Protein 2FZT (pdb70)

Nearest PDB structures (foldseek):
  6zw5-assembly1_A  TM=3.800E-01  e=9.402E+00  Nostoc punctiforme

Foldseek 3Di:
DLVVLVVVLVVCLVVVPVVVNVVSVVVCVVVVVDDPVVVVVVVVVVVVSVVSVVVVVVVVVVVVVVVVVVVVVVVD/DDPVVLVVVLVVCLVVVPVVVNVVSVVVCVPVVVDDPVVVVVVVVVVVVSVVSVVVVVVVVVVVVVVVVVVCVVVDD

Sequence (153 aa):
NIDEIERKIDEAIEKEDYETLLSLLNKRKELEGLPKDKLSSEILEKDRKRLEIIEKRK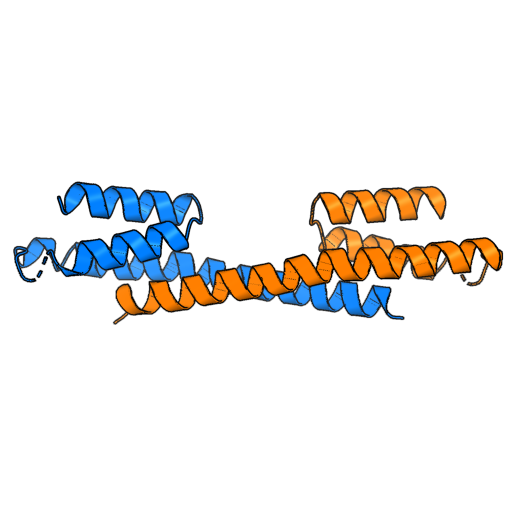TALFQEINVIREARSSLQKGNIDEIERKIDEAIEKEDYETLLSLLNKRKELEGLPKDKLSEILEKDRKRLEIIEKRKTALFQEINVIREARSSLQK

Secondary structure (DSSP, 8-state):
-HHHHHHHHHHHHHHT-HHHHHHHHHHHHT---S-HHHHHHHHHHHHHHHHHHHHHHHHHHHHHHHHHHHHHHHH-/--HHHHHHHHHHHHHHT-HHHHHHHHHHHHT---S-HHHHHHHHHHHHHHHHHHHHHHHHHHHHHHHHHHHHHHH--

InterPro domains:
  IPR037285 TM0693-like superfamily [SSF140560] (1-77)

B-factor: mean 28.28, std 7.52, range [12.28, 59.72]

Organism: Thermotoga maritima (strain ATCC 43589 / DSM 3109 / JCM 10099 / NBRC 100826 / MSB8) (NCBI:txid243274)

Radius of gyration: 22.12 Å; Cα contacts (8 Å, |Δi|>4): 87; chains: 2; bounding box: 46×37×62 Å

Solvent-accessible surface area: 9650 Å² total

Structure (mmCIF, N/CA/C/O backbone):
data_2FZT
#
_entry.id   2FZT
#
_cell.length_a   49.630
_cell.length_b   27.430
_cell.length_c   65.380
_cell.angle_alpha   90.000
_cell.angle_beta   102.600
_cell.angle_gamma   90.000
#
_symmetry.space_group_name_H-M   'P 1 21 1'
#
loop_
_entity.id
_entity.type
_entity.pdbx_description
1 polymer 'hypothetical protein TM0693'
2 non-polymer 'ISOPROPYL ALCOHOL'
3 water water
#
loop_
_atom_site.group_PDB
_atom_site.id
_atom_site.type_symbol
_atom_site.label_atom_id
_atom_site.label_alt_id
_atom_site.label_comp_id
_atom_site.label_asym_id
_atom_site.label_entity_id
_atom_site.label_seq_id
_atom_site.pdbx_PDB_ins_code
_atom_site.Cartn_x
_atom_site.Cartn_y
_atom_site.Cartn_z
_atom_site.occupancy
_atom_site.B_iso_or_equiv
_atom_site.auth_seq_id
_atom_site.auth_comp_id
_atom_site.auth_asym_id
_atom_site.auth_atom_id
_atom_site.pdbx_PDB_model_num
ATOM 9 N N . ASN A 1 3 ? 13.014 6.911 -10.815 1.00 29.32 2 ASN A N 1
ATOM 10 C CA . ASN A 1 3 ? 12.501 5.574 -11.065 1.00 27.21 2 ASN A CA 1
ATOM 11 C C . ASN A 1 3 ? 12.782 4.642 -9.865 1.00 25.54 2 ASN A C 1
ATOM 12 O O . ASN A 1 3 ? 13.486 5.014 -8.928 1.00 23.92 2 ASN A O 1
ATOM 17 N N . ILE A 1 4 ? 12.206 3.448 -9.899 1.00 23.91 3 ILE A N 1
ATOM 18 C CA . ILE A 1 4 ? 12.267 2.511 -8.771 1.00 25.33 3 ILE A CA 1
ATOM 19 C C . ILE A 1 4 ? 13.691 2.091 -8.441 1.00 24.28 3 ILE A C 1
ATOM 20 O O . ILE A 1 4 ? 14.058 1.980 -7.267 1.00 23.21 3 ILE A O 1
ATOM 25 N N . ASP A 1 5 ? 14.492 1.850 -9.473 1.00 23.52 4 ASP A N 1
ATOM 26 C CA . ASP A 1 5 ? 15.861 1.390 -9.267 1.00 25.59 4 ASP A CA 1
ATOM 27 C C . ASP A 1 5 ? 16.725 2.487 -8.600 1.00 26.10 4 ASP A C 1
ATOM 28 O O . ASP A 1 5 ? 17.585 2.183 -7.775 1.00 23.78 4 ASP A O 1
ATOM 33 N N . GLU A 1 6 ? 16.483 3.754 -8.947 1.00 25.33 5 GLU A N 1
ATOM 34 C CA . GLU A 1 6 ? 17.174 4.872 -8.286 1.00 24.74 5 GLU A CA 1
ATOM 35 C C . GLU A 1 6 ? 16.720 5.050 -6.839 1.00 23.54 5 GLU A C 1
ATOM 36 O O . GLU A 1 6 ? 17.532 5.310 -5.944 1.00 23.01 5 GLU A O 1
ATOM 39 N N . ILE A 1 7 ? 15.418 4.930 -6.606 1.00 24.01 6 ILE A N 1
ATOM 40 C CA . ILE A 1 7 ? 14.868 5.015 -5.237 1.00 24.42 6 ILE A CA 1
ATOM 41 C C . ILE A 1 7 ? 15.450 3.925 -4.330 1.00 23.40 6 ILE A C 1
ATOM 42 O O . ILE A 1 7 ? 15.864 4.196 -3.203 1.00 23.17 6 ILE A O 1
ATOM 47 N N . GLU A 1 8 ? 15.468 2.696 -4.845 1.00 23.56 7 GLU A N 1
ATOM 48 C CA . GLU A 1 8 ? 16.037 1.547 -4.162 1.00 23.84 7 GLU A CA 1
ATOM 49 C C . GLU A 1 8 ? 17.513 1.736 -3.818 1.00 25.28 7 GLU A C 1
ATOM 50 O O . GLU A 1 8 ? 17.929 1.460 -2.682 1.00 25.89 7 GLU A O 1
ATOM 56 N N . ARG A 1 9 ? 18.304 2.182 -4.796 1.00 25.17 8 ARG A N 1
ATOM 57 C CA . ARG A 1 9 ? 19.717 2.497 -4.558 1.00 25.11 8 ARG A CA 1
ATOM 58 C C . ARG A 1 9 ? 19.871 3.510 -3.416 1.00 24.65 8 ARG A C 1
ATOM 59 O O . ARG A 1 9 ? 20.665 3.314 -2.484 1.00 22.07 8 ARG A O 1
ATOM 67 N N . LYS A 1 10 ? 19.092 4.588 -3.486 1.00 23.27 9 LYS A N 1
ATOM 68 C CA . LYS A 1 10 ? 19.189 5.680 -2.518 1.00 22.25 9 LYS A CA 1
ATOM 69 C C . LYS A 1 10 ? 18.715 5.282 -1.125 1.00 21.44 9 LYS A C 1
ATOM 70 O O . LYS A 1 10 ? 19.202 5.818 -0.122 1.00 21.53 9 LYS A O 1
ATOM 76 N N . ILE A 1 11 ? 17.760 4.358 -1.074 1.00 22.81 10 ILE A N 1
ATOM 77 C CA . ILE A 1 11 ? 17.302 3.753 0.180 1.00 24.57 10 ILE A CA 1
ATOM 78 C C . ILE A 1 11 ? 18.446 3.046 0.895 1.00 23.42 10 ILE A C 1
ATOM 79 O O . ILE A 1 11 ? 18.680 3.249 2.080 1.00 23.86 10 ILE A O 1
ATOM 84 N N . ASP A 1 12 ? 19.160 2.219 0.162 1.00 23.57 11 ASP A N 1
ATOM 85 C CA . ASP A 1 12 ? 20.295 1.535 0.709 1.00 24.62 11 ASP A CA 1
ATOM 86 C C . ASP A 1 12 ? 21.436 2.495 1.088 1.00 25.35 11 ASP A C 1
ATOM 87 O O . ASP A 1 12 ? 22.071 2.297 2.127 1.00 25.82 11 ASP A O 1
ATOM 92 N N . GLU A 1 13 ? 21.660 3.540 0.290 1.00 25.04 12 GLU A N 1
ATOM 93 C CA . GLU A 1 13 ? 22.653 4.582 0.643 1.00 24.78 12 GLU A CA 1
ATOM 94 C C . GLU A 1 13 ? 22.260 5.293 1.927 1.00 23.40 12 GLU A C 1
ATOM 95 O O . GLU A 1 13 ? 23.108 5.588 2.758 1.00 24.26 12 GLU A O 1
ATOM 101 N N . ALA A 1 14 ? 20.976 5.586 2.104 1.00 25.41 13 ALA A N 1
ATOM 102 C CA . ALA A 1 14 ? 20.540 6.282 3.321 1.00 23.88 13 ALA A CA 1
ATOM 103 C C . ALA A 1 14 ? 20.694 5.399 4.548 1.00 26.21 13 ALA A C 1
ATOM 104 O O . ALA A 1 14 ? 21.108 5.866 5.606 1.00 26.22 13 ALA A O 1
ATOM 106 N N . ILE A 1 15 ? 20.379 4.117 4.410 1.00 27.20 14 ILE A N 1
ATOM 107 C CA . ILE A 1 15 ? 20.564 3.180 5.507 1.00 26.53 14 ILE A CA 1
ATOM 108 C C . ILE A 1 15 ? 22.048 3.116 5.919 1.00 26.62 14 ILE A C 1
ATOM 109 O O . ILE A 1 15 ? 22.364 3.196 7.107 1.00 28.09 14 ILE A O 1
ATOM 114 N N . GLU A 1 16 ? 22.950 3.008 4.946 1.00 27.24 15 GLU A N 1
ATOM 115 C CA . GLU A 1 16 ? 24.390 2.935 5.218 1.00 27.07 15 GLU A CA 1
ATOM 116 C C . GLU A 1 16 ? 24.892 4.214 5.880 1.00 28.19 15 GLU A C 1
ATOM 117 O O . GLU A 1 16 ? 25.734 4.160 6.756 1.00 28.48 15 GLU A O 1
ATOM 123 N N . LYS A 1 17 ? 24.364 5.367 5.470 1.00 29.79 16 LYS A N 1
ATOM 124 C CA . LYS A 1 17 ? 24.754 6.655 6.069 1.00 30.10 16 LYS A CA 1
ATOM 125 C C . LYS A 1 17 ? 24.045 6.924 7.405 1.00 29.54 16 LYS A C 1
ATOM 126 O O . LYS A 1 17 ? 24.371 7.895 8.075 1.00 28.52 16 LYS A O 1
ATOM 132 N N . GLU A 1 18 ? 23.083 6.075 7.774 1.00 28.65 17 GLU A N 1
ATOM 133 C CA . GLU A 1 18 ? 22.263 6.261 8.963 1.00 31.88 17 GLU A CA 1
ATOM 134 C C . GLU A 1 18 ? 21.533 7.598 8.894 1.00 31.16 17 GLU A C 1
ATOM 135 O O . GLU A 1 18 ? 21.461 8.326 9.858 1.00 31.88 17 GLU A O 1
ATOM 141 N N . ASP A 1 19 ? 20.984 7.884 7.722 1.00 30.93 18 ASP A N 1
ATOM 142 C CA . ASP A 1 19 ? 20.221 9.100 7.469 1.00 30.48 18 ASP A CA 1
ATOM 143 C C . ASP A 1 19 ? 18.768 8.655 7.353 1.00 27.23 18 ASP A C 1
ATOM 144 O O . ASP A 1 19 ? 18.260 8.432 6.263 1.00 28.25 18 ASP A O 1
ATOM 149 N N . TYR A 1 20 ? 18.122 8.530 8.508 1.00 27.24 19 TYR A N 1
ATOM 150 C CA . TYR A 1 20 ? 16.775 7.981 8.602 1.00 27.85 19 TYR A CA 1
ATOM 151 C C . TYR A 1 20 ? 15.682 8.932 8.106 1.00 28.29 19 TYR A C 1
ATOM 152 O O . TYR A 1 20 ? 14.673 8.436 7.630 1.00 27.22 19 TYR A O 1
ATOM 161 N N . GLU A 1 21 ? 15.900 10.263 8.119 1.00 26.73 20 GLU A N 1
ATOM 162 C CA . GLU A 1 21 ? 14.899 11.187 7.554 1.00 28.08 20 GLU A CA 1
ATOM 163 C C . GLU A 1 21 ? 14.846 11.065 6.025 1.00 27.03 20 GLU A C 1
ATOM 164 O O . GLU A 1 21 ? 13.759 11.065 5.440 1.00 28.40 20 GLU A O 1
ATOM 167 N N . THR A 1 22 ? 16.004 10.906 5.382 1.00 26.05 21 THR A N 1
ATOM 168 C CA . THR A 1 22 ? 16.044 10.671 3.936 1.00 24.90 21 THR A CA 1
ATOM 169 C C . THR A 1 22 ? 15.439 9.315 3.593 1.00 24.89 21 THR A C 1
ATOM 170 O O . THR A 1 22 ? 14.754 9.185 2.576 1.00 25.22 21 THR A O 1
ATOM 174 N N . LEU A 1 23 ? 15.675 8.321 4.451 1.00 26.48 22 LEU A N 1
ATOM 175 C CA . LEU A 1 23 ? 15.125 6.992 4.260 1.00 26.87 22 LEU A CA 1
ATOM 176 C C . LEU A 1 23 ? 13.608 7.070 4.270 1.00 27.22 22 LEU A C 1
ATOM 177 O O . LEU A 1 23 ? 12.945 6.540 3.380 1.00 27.18 22 LEU A O 1
ATOM 182 N N . LEU A 1 24 ? 13.077 7.751 5.281 1.00 26.94 23 LEU A N 1
ATOM 183 C CA . LEU A 1 24 ? 11.637 7.927 5.442 1.00 27.00 23 LEU A CA 1
ATOM 184 C C . LEU A 1 24 ? 11.051 8.676 4.259 1.00 25.24 23 LEU A C 1
ATOM 185 O O . LEU A 1 24 ? 10.051 8.274 3.688 1.00 26.09 23 LEU A O 1
ATOM 190 N N . SER A 1 25 ? 11.718 9.752 3.857 1.00 26.79 24 SER A N 1
ATOM 191 C CA . SER A 1 25 ? 11.383 10.484 2.645 1.00 25.58 24 SER A CA 1
ATOM 192 C C . SER A 1 25 ? 11.335 9.624 1.384 1.00 24.88 24 SER A C 1
ATOM 193 O O . SER A 1 25 ? 10.391 9.689 0.593 1.00 26.09 24 SER A O 1
ATOM 196 N N . LEU A 1 26 ? 12.371 8.820 1.193 1.00 24.26 25 LEU A N 1
ATOM 197 C CA . LEU A 1 26 ? 12.462 7.929 0.052 1.00 23.41 25 LEU A CA 1
ATOM 198 C C . LEU A 1 26 ? 11.360 6.874 0.052 1.00 23.89 25 LEU A C 1
ATOM 199 O O . LEU A 1 26 ? 10.785 6.580 -0.988 1.00 22.33 25 LEU A O 1
ATOM 204 N N . LEU A 1 27 ? 11.101 6.294 1.220 1.00 24.46 26 LEU A N 1
ATOM 205 C CA . LEU A 1 27 ? 10.090 5.252 1.348 1.00 25.00 26 LEU A CA 1
ATOM 206 C C . LEU A 1 27 ? 8.708 5.799 1.020 1.00 26.30 26 LEU A C 1
ATOM 207 O O . LEU A 1 27 ? 7.910 5.103 0.400 1.00 28.38 26 LEU A O 1
ATOM 212 N N . ASN A 1 28 ? 8.439 7.044 1.429 1.00 27.53 27 ASN A N 1
ATOM 213 C CA . ASN A 1 28 ? 7.217 7.750 1.052 1.00 30.48 27 ASN A CA 1
ATOM 214 C C . ASN A 1 28 ? 7.112 7.975 -0.460 1.00 30.83 27 ASN A C 1
ATOM 215 O O . ASN A 1 28 ? 6.058 7.762 -1.050 1.00 30.95 27 ASN A O 1
ATOM 220 N N . LYS A 1 29 ? 8.213 8.359 -1.091 1.00 29.81 28 LYS A N 1
ATOM 221 C CA . LYS A 1 29 ? 8.261 8.471 -2.550 1.00 29.81 28 LYS A CA 1
ATOM 222 C C . LYS A 1 29 ? 8.050 7.107 -3.237 1.00 29.26 28 LYS A C 1
ATOM 223 O O . LYS A 1 29 ? 7.389 7.017 -4.260 1.00 28.25 28 LYS A O 1
ATOM 226 N N . ARG A 1 30 ? 8.584 6.029 -2.653 1.00 28.32 29 ARG A N 1
ATOM 227 C CA . ARG A 1 30 ? 8.494 4.724 -3.280 1.00 27.86 29 ARG A CA 1
ATOM 228 C C . ARG A 1 30 ? 7.050 4.187 -3.345 1.00 26.40 29 ARG A C 1
ATOM 229 O O . ARG A 1 30 ? 6.706 3.460 -4.275 1.00 23.45 29 ARG A O 1
ATOM 237 N N . LYS A 1 31 ? 6.211 4.562 -2.380 1.00 28.07 30 LYS A N 1
ATOM 238 C CA . LYS A 1 31 ? 4.868 3.993 -2.261 1.00 30.83 30 LYS A CA 1
ATOM 239 C C . LYS A 1 31 ? 4.057 4.090 -3.561 1.00 30.74 30 LYS A C 1
ATOM 240 O O . LYS A 1 31 ? 3.368 3.150 -3.944 1.00 30.97 30 LYS A O 1
ATOM 246 N N . GLU A 1 32 ? 4.165 5.233 -4.227 1.00 29.29 31 GLU A N 1
ATOM 247 C CA . GLU A 1 32 ? 3.445 5.506 -5.471 1.00 34.02 31 GLU A CA 1
ATOM 248 C C . GLU A 1 32 ? 3.728 4.458 -6.541 1.00 32.05 31 GLU A C 1
ATOM 249 O O . GLU A 1 32 ? 2.860 4.168 -7.368 1.00 31.51 31 GLU A O 1
ATOM 255 N N . LEU A 1 33 ? 4.937 3.898 -6.524 1.00 32.09 32 LEU A N 1
ATOM 256 C CA . LEU A 1 33 ? 5.409 3.009 -7.598 1.00 30.88 32 LEU A CA 1
ATOM 257 C C . LEU A 1 33 ? 5.139 1.515 -7.403 1.00 31.09 32 LEU A C 1
ATOM 258 O O . LEU A 1 33 ? 5.118 0.757 -8.367 1.00 32.96 32 LEU A O 1
ATOM 271 N N . GLU A 1 35 ? 2.547 -0.471 -6.745 1.00 30.85 34 GLU A N 1
ATOM 272 C CA . GLU A 1 35 ? 1.363 -1.107 -7.352 1.00 30.80 34 GLU A CA 1
ATOM 273 C C . GLU A 1 35 ? 1.600 -1.483 -8.817 1.00 30.74 34 GLU A C 1
ATOM 274 O O . GLU A 1 35 ? 1.132 -2.533 -9.291 1.00 30.64 34 GLU A O 1
ATOM 277 N N . GLY A 1 36 ? 2.336 -0.628 -9.528 1.00 30.04 35 GLY A N 1
ATOM 278 C CA . GLY A 1 36 ? 2.614 -0.845 -10.953 1.00 28.32 35 GLY A CA 1
ATOM 279 C C . GLY A 1 36 ? 3.730 -1.835 -11.281 1.00 26.01 35 GLY A C 1
ATOM 280 O O . GLY A 1 36 ? 3.902 -2.201 -12.445 1.00 25.89 35 GLY A O 1
ATOM 281 N N . LEU A 1 37 ? 4.479 -2.285 -10.277 1.00 22.08 36 LEU A N 1
ATOM 282 C CA . LEU A 1 37 ? 5.649 -3.153 -10.517 1.00 21.44 36 LEU A CA 1
ATOM 283 C C . LEU A 1 37 ? 5.295 -4.566 -11.013 1.00 20.46 36 LEU A C 1
ATOM 284 O O . LEU A 1 37 ? 4.224 -5.087 -10.683 1.00 18.94 36 LEU A O 1
ATOM 289 N N . PRO A 1 38 ? 6.188 -5.178 -11.812 1.00 17.07 37 PRO A N 1
ATOM 290 C CA . PRO A 1 38 ? 6.002 -6.570 -12.081 1.00 20.17 37 PRO A CA 1
ATOM 291 C C . PRO A 1 38 ? 6.167 -7.395 -10.808 1.00 21.78 37 PRO A C 1
ATOM 292 O O . PRO A 1 38 ? 6.925 -7.018 -9.892 1.00 19.63 37 PRO A O 1
ATOM 296 N N . LYS A 1 39 ? 5.445 -8.509 -10.782 1.00 22.15 38 LYS A N 1
ATOM 297 C CA . LYS A 1 39 ? 5.448 -9.474 -9.677 1.00 23.21 38 LYS A CA 1
ATOM 298 C C . LYS A 1 39 ? 6.855 -9.773 -9.154 1.00 23.53 38 LYS A C 1
ATOM 299 O O . LYS A 1 39 ? 7.089 -9.702 -7.950 1.00 23.85 38 LYS A O 1
ATOM 303 N N . ASP A 1 40 ? 7.781 -10.122 -10.043 1.00 22.19 39 ASP A N 1
ATOM 304 C CA . ASP A 1 40 ? 9.114 -10.517 -9.592 1.00 24.37 39 ASP A CA 1
ATOM 305 C C . ASP A 1 40 ? 9.870 -9.359 -8.976 1.00 24.08 39 ASP A C 1
ATOM 306 O O . ASP A 1 40 ? 10.585 -9.551 -8.005 1.00 23.04 39 ASP A O 1
ATOM 311 N N . LYS A 1 41 ? 9.730 -8.169 -9.554 1.00 24.87 40 LYS A N 1
ATOM 312 C CA . LYS A 1 41 ? 10.362 -6.973 -8.999 1.00 24.78 40 LYS A CA 1
ATOM 313 C C . LYS A 1 41 ? 9.848 -6.703 -7.599 1.00 23.46 40 LYS A C 1
ATOM 314 O O . LYS A 1 41 ? 10.620 -6.365 -6.707 1.00 24.01 40 LYS A O 1
ATOM 320 N N . LEU A 1 42 ? 8.541 -6.850 -7.413 1.00 21.67 41 LEU A N 1
ATOM 321 C CA . LEU A 1 42 ? 7.935 -6.646 -6.116 1.00 22.73 41 LEU A CA 1
ATOM 322 C C . LEU A 1 42 ? 8.439 -7.668 -5.081 1.00 21.40 41 LEU A C 1
ATOM 323 O O . LEU A 1 42 ? 8.760 -7.291 -3.949 1.00 20.27 41 LEU A O 1
ATOM 328 N N . SER A 1 43 ? 8.524 -8.943 -5.472 1.00 21.34 42 SER A N 1
ATOM 329 C CA A SER A 1 43 ? 9.090 -9.984 -4.599 0.60 22.64 42 SER A CA 1
ATOM 330 C CA B SER A 1 43 ? 9.096 -9.994 -4.613 0.40 21.49 42 SER A CA 1
ATOM 331 C C . SER A 1 43 ? 10.530 -9.673 -4.174 1.00 22.67 42 SER A C 1
ATOM 332 O O . SER A 1 43 ? 10.894 -9.851 -3.010 1.00 20.70 42 SER A O 1
ATOM 337 N N . GLU A 1 44 ? 11.350 -9.213 -5.113 1.00 24.98 43 GLU A N 1
ATOM 338 C CA . GLU A 1 44 ? 12.721 -8.825 -4.795 1.00 26.39 43 GLU A CA 1
ATOM 339 C C . GLU A 1 44 ? 12.777 -7.703 -3.772 1.00 24.56 43 GLU A C 1
ATOM 340 O O . GLU A 1 44 ? 13.581 -7.743 -2.849 1.00 22.79 43 GLU A O 1
ATOM 346 N N . ILE A 1 45 ? 11.943 -6.685 -3.959 1.00 23.08 44 ILE A N 1
ATOM 347 C CA . ILE A 1 45 ? 11.942 -5.529 -3.070 1.00 23.58 44 ILE A CA 1
ATOM 348 C C . ILE A 1 45 ? 11.473 -5.891 -1.671 1.00 22.41 44 ILE A C 1
ATOM 349 O O . ILE A 1 45 ? 12.073 -5.445 -0.690 1.00 23.23 44 ILE A O 1
ATOM 354 N N . LEU A 1 46 ? 10.453 -6.736 -1.566 1.00 23.09 45 LEU A N 1
ATOM 355 C CA . LEU A 1 46 ? 9.996 -7.166 -0.274 1.00 21.16 45 LEU A CA 1
ATOM 356 C C . LEU A 1 46 ? 11.067 -7.941 0.505 1.00 23.57 45 LEU A C 1
ATOM 357 O O . LEU A 1 46 ? 11.187 -7.777 1.716 1.00 22.28 45 LEU A O 1
ATOM 362 N N . GLU A 1 47 ? 11.840 -8.777 -0.183 1.00 24.36 46 GLU A N 1
ATOM 363 C CA . GLU A 1 47 ? 12.902 -9.533 0.481 1.00 23.22 46 GLU A CA 1
ATOM 364 C C . GLU A 1 47 ? 14.030 -8.608 0.918 1.00 22.42 46 GLU A C 1
ATOM 365 O O . GLU A 1 47 ? 14.609 -8.781 1.997 1.00 22.00 46 GLU A O 1
ATOM 371 N N . LYS A 1 48 ? 14.359 -7.641 0.072 1.00 22.19 47 LYS A N 1
ATOM 372 C CA . LYS A 1 48 ? 15.334 -6.612 0.437 1.00 23.42 47 LYS A CA 1
ATOM 373 C C . LYS A 1 48 ? 14.869 -5.821 1.655 1.00 23.54 47 LYS A C 1
ATOM 374 O O . LYS A 1 48 ? 15.690 -5.514 2.521 1.00 27.84 47 LYS A O 1
ATOM 380 N N . ASP A 1 49 ? 13.573 -5.477 1.728 1.00 22.93 48 ASP A N 1
ATOM 381 C CA . ASP A 1 49 ? 13.021 -4.737 2.882 1.00 22.13 48 ASP A CA 1
ATOM 382 C C . ASP A 1 49 ? 13.170 -5.512 4.178 1.00 21.76 48 ASP A C 1
ATOM 383 O O . ASP A 1 49 ? 13.370 -4.916 5.221 1.00 18.36 48 ASP A O 1
ATOM 388 N N . ARG A 1 50 ? 13.043 -6.830 4.126 1.00 23.34 49 ARG A N 1
ATOM 389 C CA . ARG A 1 50 ? 13.225 -7.644 5.332 1.00 23.19 49 ARG A CA 1
ATOM 390 C C . ARG A 1 50 ? 14.641 -7.482 5.874 1.00 23.65 49 ARG A C 1
ATOM 391 O O . ARG A 1 50 ? 14.838 -7.370 7.083 1.00 21.65 49 ARG A O 1
ATOM 399 N N . LYS A 1 51 ? 15.619 -7.454 4.973 1.00 24.43 50 LYS A N 1
ATOM 400 C CA . LYS A 1 51 ? 17.024 -7.267 5.346 1.00 23.83 50 LYS A CA 1
ATOM 401 C C . LYS A 1 51 ? 17.342 -5.818 5.780 1.00 23.87 50 LYS A C 1
ATOM 402 O O . LYS A 1 51 ? 18.109 -5.608 6.718 1.00 22.39 50 LYS A O 1
ATOM 408 N N . ARG A 1 52 ? 16.709 -4.835 5.141 1.00 21.43 51 ARG A N 1
ATOM 409 C CA . ARG A 1 52 ? 16.851 -3.445 5.519 1.00 21.42 51 ARG A CA 1
ATOM 410 C C . ARG A 1 52 ? 16.320 -3.219 6.930 1.00 23.60 51 ARG A C 1
ATOM 411 O O . ARG A 1 52 ? 16.916 -2.491 7.717 1.00 22.87 51 ARG A O 1
ATOM 419 N N . LEU A 1 53 ? 15.182 -3.835 7.227 1.00 24.78 52 LEU A N 1
ATOM 420 C CA . LEU A 1 53 ? 14.574 -3.707 8.537 1.00 25.86 52 LEU A CA 1
ATOM 421 C C . LEU A 1 53 ? 15.477 -4.317 9.619 1.00 24.84 52 LEU A C 1
ATOM 422 O O . LEU A 1 53 ? 15.526 -3.797 10.719 1.00 26.37 52 LEU A O 1
ATOM 427 N N . GLU A 1 54 ? 16.164 -5.418 9.318 1.00 22.85 53 GLU A N 1
ATOM 428 C CA . GLU A 1 54 ? 17.102 -6.023 10.277 1.00 26.57 53 GLU A CA 1
ATOM 429 C C . GLU A 1 54 ? 18.229 -5.051 10.627 1.00 25.18 53 GLU A C 1
ATOM 430 O O . GLU A 1 54 ? 18.593 -4.906 11.788 1.00 26.51 53 GLU A O 1
ATOM 436 N N . ILE A 1 55 ? 18.763 -4.377 9.621 1.00 26.39 54 ILE A N 1
ATOM 437 C CA . ILE A 1 55 ? 19.778 -3.344 9.837 1.00 27.21 54 ILE A CA 1
ATOM 438 C C . ILE A 1 55 ? 19.303 -2.207 10.752 1.00 27.35 54 ILE A C 1
ATOM 439 O O . ILE A 1 55 ? 20.003 -1.853 11.708 1.00 23.60 54 ILE A O 1
ATOM 444 N N . ILE A 1 56 ? 18.138 -1.628 10.469 1.00 25.43 55 ILE A N 1
ATOM 445 C CA . ILE A 1 56 ? 17.690 -0.487 11.286 1.00 26.98 55 ILE A CA 1
ATOM 446 C C . ILE A 1 56 ? 17.250 -0.913 12.681 1.00 26.39 55 ILE A C 1
ATOM 447 O O . ILE A 1 56 ? 17.404 -0.159 13.640 1.00 27.16 55 ILE A O 1
ATOM 452 N N . GLU A 1 57 ? 16.738 -2.134 12.789 1.00 25.06 56 GLU A N 1
ATOM 453 C CA . GLU A 1 57 ? 16.410 -2.705 14.092 1.00 27.58 56 GLU A CA 1
ATOM 454 C C . GLU A 1 57 ? 17.668 -2.841 14.954 1.00 28.37 56 GLU A C 1
ATOM 455 O O . GLU A 1 57 ? 17.624 -2.499 16.146 1.00 26.15 56 GLU A O 1
ATOM 461 N N . LYS A 1 58 ? 18.784 -3.302 14.367 1.00 27.67 57 LYS A N 1
ATOM 462 C CA . LYS A 1 58 ? 20.070 -3.340 15.096 1.00 27.42 57 LYS A CA 1
ATOM 463 C C . LYS A 1 58 ? 20.531 -1.930 15.509 1.00 25.83 57 LYS A C 1
ATOM 464 O O . LYS A 1 58 ? 21.059 -1.721 16.596 1.00 23.32 57 LYS A O 1
ATOM 470 N N . ARG A 1 59 ? 20.361 -0.969 14.619 1.00 24.39 58 ARG A N 1
ATOM 471 C CA . ARG A 1 59 ? 20.621 0.410 14.975 1.00 25.55 58 ARG A CA 1
ATOM 472 C C . ARG A 1 59 ? 19.759 0.856 16.161 1.00 25.99 58 ARG A C 1
ATOM 473 O O . ARG A 1 59 ? 20.276 1.459 17.098 1.00 23.20 58 ARG A O 1
ATOM 481 N N . LYS A 1 60 ? 18.466 0.547 16.143 1.00 25.40 59 LYS A N 1
ATOM 482 C CA . LYS A 1 60 ? 17.576 0.965 17.239 1.00 24.14 59 LYS A CA 1
ATOM 483 C C . LYS A 1 60 ? 18.070 0.407 18.587 1.00 23.62 59 LYS A C 1
ATOM 484 O O . LYS A 1 60 ? 18.067 1.103 19.606 1.00 23.12 59 LYS A O 1
ATOM 490 N N . THR A 1 61 ? 18.496 -0.846 18.582 1.00 22.53 60 THR A N 1
ATOM 491 C CA . THR A 1 61 ? 19.043 -1.490 19.767 1.00 23.60 60 THR A CA 1
ATOM 492 C C . THR A 1 61 ? 20.309 -0.784 20.277 1.00 24.36 60 THR A C 1
ATOM 493 O O . THR A 1 61 ? 20.483 -0.576 21.487 1.00 22.18 60 THR A O 1
ATOM 497 N N . ALA A 1 62 ? 21.201 -0.432 19.356 1.00 23.50 61 ALA A N 1
ATOM 498 C CA . ALA A 1 62 ? 22.382 0.331 19.704 1.00 24.35 61 ALA A CA 1
ATOM 499 C C . ALA A 1 62 ? 22.063 1.722 20.283 1.00 25.75 61 ALA A C 1
ATOM 500 O O . ALA A 1 62 ? 22.780 2.203 21.164 1.00 23.60 61 ALA A O 1
ATOM 502 N N . LEU A 1 63 ? 21.027 2.383 19.781 1.00 24.79 62 LEU A N 1
ATOM 503 C CA . LEU A 1 63 ? 20.639 3.687 20.335 1.00 23.41 62 LEU A CA 1
ATOM 504 C C . LEU A 1 63 ? 20.110 3.547 21.753 1.00 22.12 62 LEU A C 1
ATOM 505 O O . LEU A 1 63 ? 20.451 4.344 22.644 1.00 24.10 62 LEU A O 1
ATOM 510 N N . PHE A 1 64 ? 19.324 2.513 21.996 1.00 18.41 63 PHE A N 1
ATOM 511 C CA . PHE A 1 64 ? 18.814 2.306 23.337 1.00 23.27 63 PHE A CA 1
ATOM 512 C C . PHE A 1 64 ? 19.949 1.972 24.288 1.00 24.31 63 PHE A C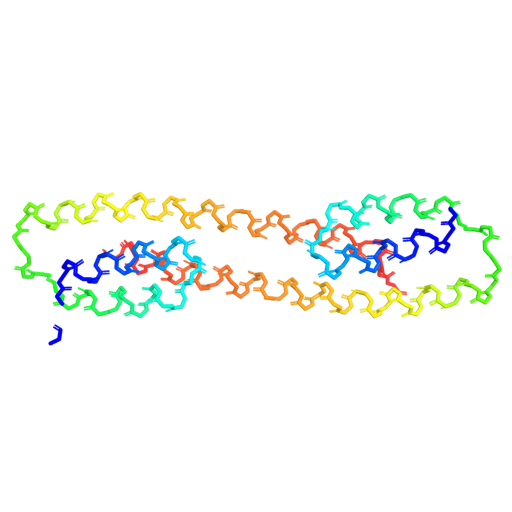 1
ATOM 513 O O . PHE A 1 64 ? 19.924 2.404 25.453 1.00 20.64 63 PHE A O 1
ATOM 521 N N . GLN A 1 65 ? 20.950 1.238 23.792 1.00 23.34 64 GLN A N 1
ATOM 522 C CA . GLN A 1 65 ? 22.097 0.916 24.627 1.00 24.18 64 GLN A CA 1
ATOM 523 C C . GLN A 1 65 ? 22.917 2.171 24.919 1.00 22.38 64 GLN A C 1
ATOM 524 O O . GLN A 1 65 ? 23.401 2.356 26.031 1.00 21.40 64 GLN A O 1
ATOM 530 N N . GLU A 1 66 ? 23.031 3.069 23.944 1.00 22.60 65 GLU A N 1
ATOM 531 C CA . GLU A 1 66 ? 23.668 4.360 24.205 1.00 24.56 65 GLU A CA 1
ATOM 532 C C . GLU A 1 66 ? 22.858 5.218 25.195 1.00 22.79 65 GLU A C 1
ATOM 533 O O . GLU A 1 66 ? 23.428 5.882 26.091 1.00 22.06 65 GLU A O 1
ATOM 539 N N . ILE A 1 67 ? 21.538 5.176 25.095 1.00 22.61 66 ILE A N 1
ATOM 540 C CA . ILE A 1 67 ? 20.704 5.833 26.099 1.00 22.73 66 ILE A CA 1
ATOM 541 C C . ILE A 1 67 ? 20.979 5.291 27.514 1.00 21.95 66 ILE A C 1
ATOM 542 O O . ILE A 1 67 ? 20.995 6.057 28.472 1.00 22.88 66 ILE A O 1
ATOM 547 N N . ASN A 1 68 ? 21.208 3.990 27.627 1.00 21.35 67 ASN A N 1
ATOM 548 C CA . ASN A 1 68 ? 21.434 3.344 28.916 1.00 20.76 67 ASN A CA 1
ATOM 549 C C . ASN A 1 68 ? 22.761 3.768 29.533 1.00 19.65 67 ASN A C 1
ATOM 550 O O . ASN A 1 68 ? 22.822 4.045 30.721 1.00 20.59 67 ASN A O 1
ATOM 553 N N . VAL A 1 69 ? 23.815 3.816 28.717 1.00 18.75 68 VAL A N 1
ATOM 554 C CA . VAL A 1 69 ? 25.084 4.361 29.152 1.00 20.59 68 VAL A CA 1
ATOM 555 C C . VAL A 1 69 ? 24.937 5.795 29.664 1.00 20.56 68 VAL A C 1
ATOM 556 O O . VAL A 1 69 ? 25.490 6.148 30.713 1.00 20.34 68 VAL A O 1
ATOM 560 N N . ILE A 1 70 ? 24.204 6.624 28.930 1.00 19.91 69 ILE A N 1
ATOM 561 C CA . ILE A 1 70 ? 23.971 8.001 29.351 1.00 19.97 69 ILE A CA 1
ATOM 562 C C . ILE A 1 70 ? 23.252 8.064 30.704 1.00 19.26 69 ILE A C 1
ATOM 563 O O . ILE A 1 70 ? 23.578 8.900 31.557 1.00 21.12 69 ILE A O 1
ATOM 568 N N . ARG A 1 71 ? 22.271 7.198 30.910 1.00 20.15 70 ARG A N 1
ATOM 569 C CA . ARG A 1 71 ? 21.581 7.137 32.184 1.00 20.29 70 ARG A CA 1
ATOM 570 C C . ARG A 1 71 ? 22.523 6.843 33.346 1.00 18.46 70 ARG A C 1
ATOM 571 O O . ARG A 1 71 ? 22.396 7.465 34.420 1.00 19.41 70 ARG A O 1
ATOM 575 N N . GLU A 1 72 ? 23.451 5.903 33.145 1.00 17.21 71 GLU A N 1
ATOM 576 C CA . GLU A 1 72 ? 24.505 5.625 34.113 1.00 18.61 71 GLU A CA 1
ATOM 577 C C . GLU A 1 72 ? 25.372 6.843 34.388 1.00 16.10 71 GLU A C 1
ATOM 578 O O . GLU A 1 72 ? 25.705 7.143 35.548 1.00 13.02 71 GLU A O 1
ATOM 584 N N . ALA A 1 73 ? 25.771 7.537 33.323 1.00 15.04 72 ALA A N 1
ATOM 585 C CA . ALA A 1 73 ? 26.628 8.731 33.482 1.00 15.26 72 ALA A CA 1
ATOM 586 C C . ALA A 1 73 ? 25.885 9.843 34.210 1.00 13.47 72 ALA A C 1
ATOM 587 O O . ALA A 1 73 ? 26.452 10.548 35.087 1.00 14.44 72 ALA A O 1
ATOM 589 N N . ARG A 1 74 ? 24.605 9.998 33.866 1.00 15.18 73 ARG A N 1
ATOM 590 C CA . ARG A 1 74 ? 23.745 10.936 34.564 1.00 18.64 73 ARG A CA 1
ATOM 591 C C . ARG A 1 74 ? 23.663 10.633 36.075 1.00 18.61 73 ARG A C 1
ATOM 592 O O . ARG A 1 74 ? 23.818 11.532 36.898 1.00 15.48 73 ARG A O 1
ATOM 600 N N . SER A 1 75 ? 23.413 9.370 36.429 1.00 19.04 74 SER A N 1
ATOM 601 C CA . SER A 1 75 ? 23.410 8.965 37.843 1.00 18.48 74 SER A CA 1
ATOM 602 C C . SER A 1 75 ? 24.713 9.287 38.533 1.00 18.38 74 SER A C 1
ATOM 603 O O . SER A 1 75 ? 24.715 9.794 39.647 1.00 16.17 74 SER A O 1
ATOM 606 N N . SER A 1 76 ? 25.828 8.977 37.870 1.00 16.85 75 SER A N 1
ATOM 607 C CA . SER A 1 76 ? 27.142 9.237 38.441 1.00 16.28 75 SER A CA 1
ATOM 608 C C . SER A 1 76 ? 27.386 10.763 38.622 1.00 16.50 75 SER A C 1
ATOM 609 O O . SER A 1 76 ? 27.869 11.202 39.661 1.00 15.51 75 SER A O 1
ATOM 612 N N . LEU A 1 77 ? 26.981 11.577 37.652 1.00 17.43 76 LEU A N 1
ATOM 613 C CA . LEU A 1 77 ? 27.077 13.037 37.801 1.00 17.12 76 LEU A CA 1
ATOM 614 C C . LEU A 1 77 ? 26.092 13.633 38.806 1.00 18.81 76 LEU A C 1
ATOM 615 O O . LEU A 1 77 ? 26.318 14.739 39.271 1.00 20.78 76 LEU A O 1
ATOM 620 N N . GLN A 1 78 ? 25.012 12.929 39.136 1.00 19.84 77 GLN A N 1
ATOM 621 C CA . GLN A 1 78 ? 24.038 13.448 40.113 1.00 20.77 77 GLN A CA 1
ATOM 622 C C . GLN A 1 78 ? 24.328 13.051 41.570 1.00 25.25 77 GLN A C 1
ATOM 623 O O . GLN A 1 78 ? 23.635 13.502 42.476 1.00 24.84 77 GLN A O 1
ATOM 629 N N . LYS A 1 79 ? 25.350 12.234 41.804 1.00 29.34 78 LYS A N 1
ATOM 630 C CA . LYS A 1 79 ? 25.642 11.750 43.159 1.00 31.26 78 LYS A CA 1
ATOM 631 C C . LYS A 1 79 ? 25.913 12.881 44.141 1.00 33.62 78 LYS A C 1
ATOM 632 O O . LYS A 1 79 ? 26.574 13.891 43.889 1.00 35.96 78 LYS A O 1
ATOM 639 N N . GLY B 1 1 ? 48.834 8.215 40.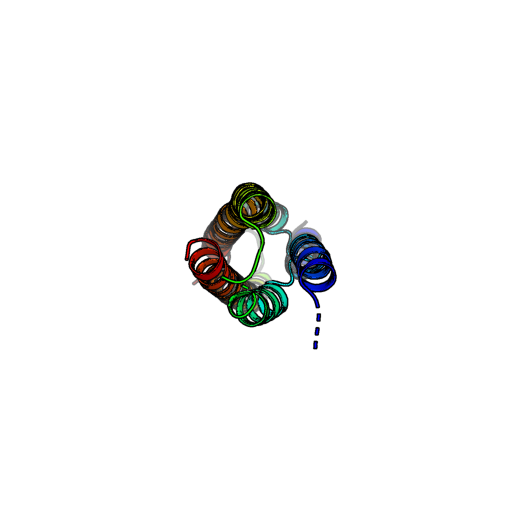801 1.00 33.28 0 GLY B N 1
ATOM 640 C CA . GLY B 1 1 ? 47.504 8.145 40.142 1.00 32.53 0 GLY B CA 1
ATOM 641 C C . GLY B 1 1 ? 47.138 9.466 39.490 1.00 32.73 0 GLY B C 1
ATOM 642 O O . GLY B 1 1 ? 47.853 10.473 39.633 1.00 32.77 0 GLY B O 1
ATOM 651 N N . ASN B 1 3 ? 45.507 12.941 38.710 1.00 27.75 2 ASN B N 1
ATOM 652 C CA . ASN B 1 3 ? 45.059 14.065 39.546 1.00 26.95 2 ASN B CA 1
ATOM 653 C C . ASN B 1 3 ? 43.702 14.640 39.110 1.00 25.30 2 ASN B C 1
ATOM 654 O O . ASN B 1 3 ? 43.195 14.314 38.023 1.00 23.23 2 ASN B O 1
ATOM 659 N N . ILE B 1 4 ? 43.122 15.487 39.967 1.00 23.62 3 ILE B N 1
ATOM 660 C CA . ILE B 1 4 ? 41.789 16.041 39.712 1.00 24.08 3 ILE B CA 1
ATOM 661 C C . ILE B 1 4 ? 41.736 16.893 38.450 1.00 22.97 3 ILE B C 1
ATOM 662 O O . ILE B 1 4 ? 40.808 16.791 37.690 1.00 22.47 3 ILE B O 1
ATOM 667 N N . ASP B 1 5 ? 42.754 17.703 38.203 1.00 25.75 4 ASP B N 1
ATOM 668 C CA . ASP B 1 5 ? 42.807 18.510 36.969 1.00 26.81 4 ASP B CA 1
ATOM 669 C C . ASP B 1 5 ? 42.855 17.658 35.697 1.00 26.26 4 ASP B C 1
ATOM 670 O O . ASP B 1 5 ? 42.190 17.967 34.700 1.00 25.93 4 ASP B O 1
ATOM 675 N N . GLU B 1 6 ? 43.624 16.578 35.733 1.00 26.22 5 GLU B N 1
ATOM 676 C CA . GLU B 1 6 ? 43.720 15.692 34.574 1.00 27.52 5 GLU B CA 1
ATOM 677 C C . GLU B 1 6 ? 42.395 14.984 34.333 1.00 25.14 5 GLU B C 1
ATOM 678 O O . GLU B 1 6 ? 41.934 14.883 33.202 1.00 25.60 5 GLU B O 1
ATOM 684 N N . ILE B 1 7 ? 41.803 14.479 35.407 1.00 24.49 6 ILE B N 1
ATOM 685 C CA . ILE B 1 7 ? 40.509 13.810 35.322 1.00 24.10 6 ILE B CA 1
ATOM 686 C C . ILE B 1 7 ? 39.430 14.727 34.722 1.00 23.36 6 ILE B C 1
ATOM 687 O O . ILE B 1 7 ? 38.713 14.326 33.808 1.00 25.23 6 ILE B O 1
ATOM 692 N N . GLU B 1 8 ? 39.322 15.947 35.238 1.00 21.32 7 GLU B N 1
ATOM 693 C CA . GLU B 1 8 ? 38.365 16.937 34.734 1.00 21.97 7 GLU B CA 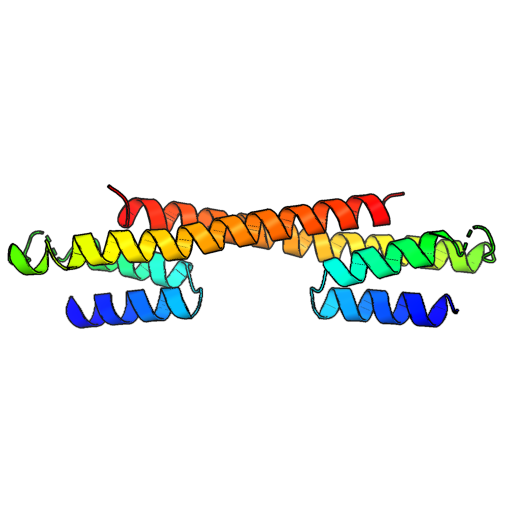1
ATOM 694 C C . GLU B 1 8 ? 38.559 17.247 33.241 1.00 21.83 7 GLU B C 1
ATOM 695 O O . GLU B 1 8 ? 37.589 17.348 32.477 1.00 23.08 7 GLU B O 1
ATOM 701 N N . ARG B 1 9 ? 39.817 17.395 32.825 1.00 25.41 8 ARG B N 1
ATOM 702 C CA . ARG B 1 9 ? 40.141 17.641 31.416 1.00 24.30 8 ARG B CA 1
ATOM 703 C C . ARG B 1 9 ? 39.642 16.486 30.559 1.00 22.98 8 ARG B C 1
ATOM 704 O O . ARG B 1 9 ? 39.012 16.692 29.536 1.00 24.09 8 ARG B O 1
ATOM 712 N N . LYS B 1 10 ? 39.905 15.278 31.018 1.00 21.63 9 LYS B N 1
ATOM 713 C CA . LYS B 1 10 ? 39.575 14.085 30.279 1.00 24.25 9 LYS B CA 1
ATOM 714 C C . LYS B 1 10 ? 38.090 13.847 30.266 1.00 23.27 9 LYS B C 1
ATOM 715 O O . LYS B 1 10 ? 37.571 13.315 29.287 1.00 22.33 9 LYS B O 1
ATOM 721 N N . ILE B 1 11 ? 37.405 14.273 31.334 1.00 22.44 10 ILE B N 1
ATOM 722 C CA . ILE B 1 11 ? 35.960 14.163 31.407 1.00 22.08 10 ILE B CA 1
ATOM 723 C C . ILE B 1 11 ? 35.321 15.000 30.312 1.00 23.15 10 ILE B C 1
ATOM 724 O O . ILE B 1 11 ? 34.404 14.522 29.638 1.00 23.13 10 ILE B O 1
ATOM 729 N N . ASP B 1 12 ? 35.794 16.236 30.144 1.00 22.13 11 ASP B N 1
ATOM 730 C CA . ASP B 1 12 ? 35.284 17.101 29.087 1.00 23.66 11 ASP B CA 1
ATOM 731 C C . ASP B 1 12 ? 35.644 16.608 27.699 1.00 24.50 11 ASP B C 1
ATOM 732 O O . ASP B 1 12 ? 34.826 16.687 26.789 1.00 25.80 11 ASP B O 1
ATOM 737 N N . GLU B 1 13 ? 36.863 16.105 27.535 1.00 26.01 12 GLU B N 1
ATOM 738 C CA . GLU B 1 13 ? 37.273 15.469 26.276 1.00 27.33 12 GLU B CA 1
ATOM 739 C C . GLU B 1 13 ? 36.357 14.304 25.910 1.00 25.18 12 GLU B C 1
ATOM 740 O O . GLU B 1 13 ? 35.875 14.218 24.775 1.00 23.50 12 GLU B O 1
ATOM 746 N N . ALA B 1 14 ? 36.087 13.425 26.871 1.00 24.12 13 ALA B N 1
ATOM 747 C CA . ALA B 1 14 ? 35.202 12.286 26.628 1.00 24.16 13 ALA B CA 1
ATOM 748 C C . ALA B 1 14 ? 33.781 12.694 26.234 1.00 26.41 13 ALA B C 1
ATOM 749 O O . ALA B 1 14 ? 33.162 12.039 25.377 1.00 23.85 13 ALA B O 1
ATOM 751 N N . ILE B 1 15 ? 33.265 13.750 26.873 1.00 27.03 14 ILE B N 1
ATOM 752 C CA . ILE B 1 15 ? 31.943 14.287 26.564 1.00 27.40 14 ILE B CA 1
ATOM 753 C C . ILE B 1 15 ? 31.918 14.833 25.138 1.00 26.38 14 ILE B C 1
ATOM 754 O O . ILE B 1 15 ? 30.975 14.582 24.393 1.00 28.47 14 ILE B O 1
ATOM 759 N N . GLU B 1 16 ? 32.956 15.558 24.741 1.00 27.11 15 GLU B N 1
ATOM 760 C CA . GLU B 1 16 ? 33.044 16.038 23.379 1.00 27.33 15 GLU B CA 1
ATOM 761 C C . GLU B 1 16 ? 33.116 14.886 22.355 1.00 30.36 15 GLU B C 1
ATOM 762 O O . GLU B 1 16 ? 32.436 14.929 21.303 1.00 30.21 15 GLU B O 1
ATOM 768 N N . LYS B 1 17 ? 33.890 13.847 22.672 1.00 29.01 16 LYS B N 1
ATOM 769 C CA . LYS B 1 17 ? 33.952 12.647 21.830 1.00 30.51 16 LYS B CA 1
ATOM 770 C C . LYS B 1 17 ? 32.649 11.827 21.848 1.00 29.95 16 LYS B C 1
ATOM 771 O O . LYS B 1 17 ? 32.437 10.955 21.013 1.00 26.13 16 LYS B O 1
ATOM 774 N N . GLU B 1 18 ? 31.771 12.119 22.802 1.00 31.93 17 GLU B N 1
ATOM 775 C CA . GLU B 1 18 ? 30.577 11.314 23.036 1.00 32.42 17 GLU B CA 1
ATOM 776 C C . GLU B 1 18 ? 30.928 9.886 23.472 1.00 32.47 17 GLU B C 1
ATOM 777 O O . GLU B 1 18 ? 30.181 8.955 23.194 1.00 34.72 17 GLU B O 1
ATOM 783 N N . ASP B 1 19 ? 32.053 9.744 24.185 1.00 30.54 18 ASP B N 1
ATOM 784 C CA . ASP B 1 19 ? 32.522 8.454 24.691 1.00 29.85 18 ASP B CA 1
ATOM 785 C C . ASP B 1 19 ? 32.047 8.269 26.121 1.00 29.25 18 ASP B C 1
ATOM 786 O O . ASP B 1 19 ? 32.764 8.545 27.092 1.00 30.72 18 ASP B O 1
ATOM 791 N N . TYR B 1 20 ? 30.829 7.768 26.251 1.00 28.21 19 TYR B N 1
ATOM 792 C CA . TYR B 1 20 ? 30.181 7.737 27.555 1.00 29.10 19 TYR B CA 1
ATOM 793 C C . TYR B 1 20 ? 30.704 6.627 28.438 1.00 28.28 19 TYR B C 1
ATOM 794 O O . TYR B 1 20 ? 30.631 6.725 29.655 1.00 26.61 19 TYR B O 1
ATOM 803 N N . GLU B 1 21 ? 31.296 5.594 27.839 1.00 28.81 20 GLU B N 1
ATOM 804 C CA . GLU B 1 21 ? 31.834 4.492 28.623 1.00 29.59 20 GLU B CA 1
ATOM 805 C C . GLU B 1 21 ? 33.096 4.950 29.363 1.00 26.66 20 GLU B C 1
ATOM 806 O O . GLU B 1 21 ? 33.287 4.663 30.547 1.00 28.75 20 GLU B O 1
ATOM 812 N N . THR B 1 22 ? 33.955 5.669 28.655 1.00 24.83 21 THR B N 1
ATOM 813 C CA . THR B 1 22 ? 35.139 6.270 29.248 1.00 24.88 21 THR B CA 1
ATOM 814 C C .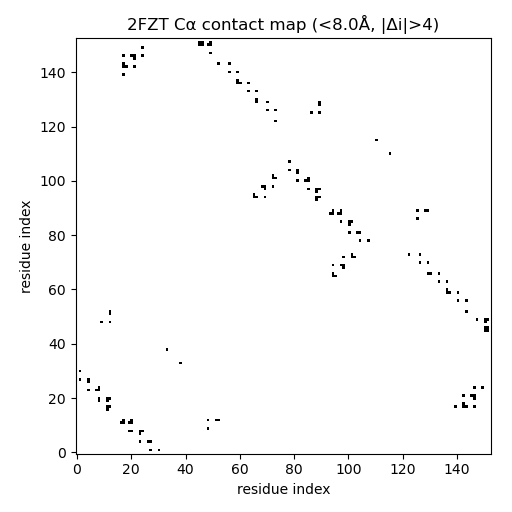 THR B 1 22 ? 34.762 7.366 30.275 1.00 25.74 21 THR B C 1
ATOM 815 O O . THR B 1 22 ? 35.419 7.496 31.322 1.00 24.63 21 THR B O 1
ATOM 819 N N . LEU B 1 23 ? 33.733 8.152 29.972 1.00 26.98 22 LEU B N 1
ATOM 820 C CA . LEU B 1 23 ? 33.195 9.136 30.953 1.00 27.83 22 LEU B CA 1
ATOM 821 C C . LEU B 1 23 ? 32.881 8.477 32.285 1.00 29.49 22 LEU B C 1
ATOM 822 O O . LEU B 1 23 ? 33.324 8.952 33.341 1.00 27.30 22 LEU B O 1
ATOM 827 N N . LEU B 1 24 ? 32.144 7.364 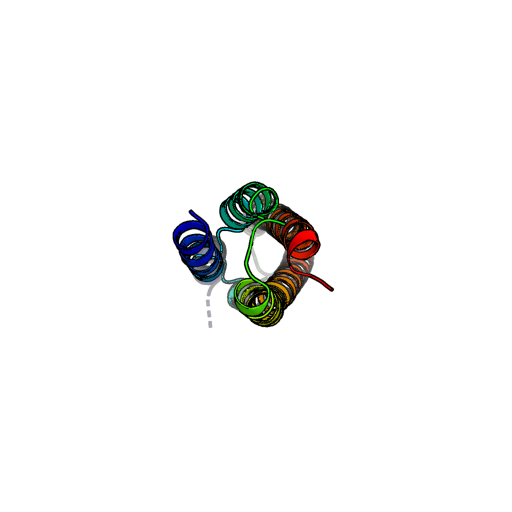32.233 1.00 28.94 23 LEU B N 1
ATOM 828 C CA . LEU B 1 24 ? 31.844 6.588 33.444 1.00 27.20 23 LEU B CA 1
ATOM 829 C C . LEU B 1 24 ? 33.074 6.197 34.210 1.00 26.61 23 LEU B C 1
ATOM 830 O O . LEU B 1 24 ? 33.148 6.353 35.431 1.00 28.20 23 LEU B O 1
ATOM 835 N N . SER B 1 25 ? 34.068 5.681 33.500 1.00 27.38 24 SER B N 1
ATOM 836 C CA . SER B 1 25 ? 35.257 5.211 34.150 1.00 26.17 24 SER B CA 1
ATOM 837 C C . SER B 1 25 ? 35.954 6.355 34.858 1.00 23.99 24 SER B C 1
ATOM 838 O O . SER B 1 25 ? 36.402 6.212 35.999 1.00 24.18 24 SER B O 1
ATOM 841 N N . LEU B 1 26 ? 36.019 7.498 34.180 1.00 25.07 25 LEU B N 1
ATOM 842 C CA . LEU B 1 26 ? 36.629 8.731 34.726 1.00 24.15 25 LEU B CA 1
ATOM 843 C C . LEU B 1 26 ? 35.896 9.276 35.977 1.00 23.45 25 LEU B C 1
ATOM 844 O O . LEU B 1 26 ? 36.528 9.667 36.950 1.00 19.80 25 LEU B O 1
ATOM 849 N N . LEU B 1 27 ? 34.569 9.308 35.925 1.00 25.05 26 LEU B N 1
ATOM 850 C CA . LEU B 1 27 ? 33.746 9.731 37.077 1.00 25.44 26 LEU B CA 1
ATOM 851 C C . LEU B 1 27 ? 33.945 8.818 38.291 1.00 26.79 26 LEU B C 1
ATOM 852 O O . LEU B 1 27 ? 34.014 9.294 39.435 1.00 26.39 26 LEU B O 1
ATOM 857 N N . ASN B 1 28 ? 34.080 7.515 38.033 1.00 28.88 27 ASN B N 1
ATOM 858 C CA . ASN B 1 28 ? 34.373 6.544 39.085 1.00 29.52 27 ASN B CA 1
ATOM 859 C C . ASN B 1 28 ? 35.744 6.751 39.738 1.00 30.00 27 ASN B C 1
ATOM 860 O O . ASN B 1 28 ? 35.880 6.577 40.948 1.00 28.38 27 ASN B O 1
ATOM 865 N N . LYS B 1 29 ? 36.755 7.139 38.955 1.00 30.30 28 LYS B N 1
ATOM 866 C CA . LYS B 1 29 ? 38.056 7.494 39.527 1.00 29.40 28 LYS B CA 1
ATOM 867 C C . LYS B 1 29 ? 38.025 8.838 40.252 1.00 29.35 28 LYS B C 1
ATOM 868 O O . LYS B 1 29 ? 38.711 9.031 41.255 1.00 29.19 28 LYS B O 1
ATOM 870 N N . ARG B 1 30 ? 37.224 9.768 39.749 1.00 28.41 29 ARG B N 1
ATOM 871 C CA . ARG B 1 30 ? 37.083 11.061 40.390 1.00 27.48 29 ARG B CA 1
ATOM 872 C C . ARG B 1 30 ? 36.418 10.961 41.762 1.00 27.75 29 ARG B C 1
ATOM 873 O O . ARG B 1 30 ? 36.700 11.763 42.662 1.00 26.30 29 ARG B O 1
ATOM 881 N N . LYS B 1 31 ? 35.509 9.998 41.896 1.00 29.40 30 LYS B N 1
ATOM 882 C CA . LYS B 1 31 ? 34.710 9.809 43.109 1.00 31.05 30 LYS B CA 1
ATOM 883 C C . LYS B 1 31 ? 35.619 9.782 44.338 1.00 31.27 30 LYS B C 1
ATOM 884 O O . LYS B 1 31 ? 35.281 10.368 45.361 1.00 31.09 30 LYS B O 1
ATOM 887 N N . GLU B 1 32 ? 36.782 9.134 44.211 1.00 30.22 31 GLU B N 1
ATOM 888 C CA . GLU B 1 32 ? 37.753 9.024 45.302 1.00 32.35 31 GLU B CA 1
ATOM 889 C C . GLU B 1 32 ? 38.302 10.387 45.776 1.00 31.89 31 GLU B C 1
ATOM 890 O O . GLU B 1 32 ? 38.758 10.496 46.902 1.00 32.14 31 GLU B O 1
ATOM 894 N N . LEU B 1 33 ? 38.294 11.397 44.909 1.00 30.42 32 LEU B N 1
ATOM 895 C CA . LEU B 1 33 ? 39.009 12.663 45.165 1.00 31.85 32 LEU B CA 1
ATOM 896 C C . LEU B 1 33 ? 38.108 13.804 45.686 1.00 31.33 32 LEU B C 1
ATOM 897 O O . LEU B 1 33 ? 38.593 14.759 46.317 1.00 31.04 32 LEU B O 1
ATOM 910 N N . GLU B 1 35 ? 35.928 14.307 48.147 1.00 30.27 34 GLU B N 1
ATOM 911 C CA . GLU B 1 35 ? 35.882 14.690 49.574 1.00 30.66 34 GLU B CA 1
ATOM 912 C C . GLU B 1 35 ? 37.103 15.468 50.116 1.00 30.51 34 GLU B C 1
ATOM 913 O O . GLU B 1 35 ? 36.987 16.168 51.123 1.00 31.81 34 GLU B O 1
ATOM 916 N N . GLY B 1 36 ? 38.260 15.341 49.473 1.00 29.02 35 GLY B N 1
ATOM 917 C CA . GLY B 1 36 ? 39.467 16.024 49.926 1.00 27.52 35 GLY B CA 1
ATOM 918 C C . GLY B 1 36 ? 39.706 17.394 49.312 1.00 27.45 35 GLY B C 1
ATOM 919 O O . GLY B 1 36 ? 40.700 18.080 49.645 1.00 26.02 35 GLY B O 1
ATOM 920 N N . LEU B 1 37 ? 38.824 17.807 48.401 1.00 23.13 36 LEU B N 1
ATOM 921 C CA . LEU B 1 37 ? 39.051 19.042 47.687 1.00 23.29 36 LEU B CA 1
ATOM 922 C C . LEU B 1 37 ? 38.802 20.248 48.598 1.00 20.88 36 LEU B C 1
ATOM 923 O O . LEU B 1 37 ? 38.024 20.168 49.544 1.00 19.62 36 LEU B O 1
ATOM 928 N N . PRO B 1 38 ? 39.453 21.374 48.298 1.00 20.53 37 PRO B N 1
ATOM 929 C CA . PRO B 1 38 ? 39.023 22.596 48.985 1.00 21.08 37 PRO B CA 1
ATOM 930 C C . PRO B 1 38 ? 37.580 22.936 48.592 1.00 22.04 37 PRO B C 1
ATOM 931 O O . PRO B 1 38 ? 37.124 22.569 47.513 1.00 19.10 37 PRO B O 1
ATOM 935 N N . LYS B 1 39 ? 36.864 23.600 49.478 1.00 22.45 38 LYS B N 1
ATOM 936 C CA . LYS B 1 39 ? 35.454 23.896 49.250 1.00 23.16 38 LYS B CA 1
ATOM 937 C C . LYS B 1 39 ? 35.193 24.610 47.899 1.00 23.97 38 LYS B C 1
ATOM 938 O O . LYS B 1 39 ? 34.233 24.282 47.185 1.00 23.52 38 LYS B O 1
ATOM 942 N N . ASP B 1 40 ? 36.044 25.566 47.540 1.00 24.71 39 ASP B N 1
ATOM 943 C CA . ASP B 1 40 ? 35.802 26.354 46.330 1.00 26.19 39 ASP B CA 1
ATOM 944 C C . ASP B 1 40 ? 36.034 25.525 45.070 1.00 25.99 39 ASP B C 1
ATOM 945 O O . ASP B 1 40 ? 35.333 25.716 44.062 1.00 23.29 39 ASP B O 1
ATOM 948 N N . LYS B 1 41 ? 36.992 24.600 45.132 1.00 24.64 40 LYS B N 1
ATOM 949 C CA . LYS B 1 41 ? 37.246 23.683 44.020 1.00 25.46 40 LYS B CA 1
ATOM 950 C C . LYS B 1 41 ? 36.059 22.725 43.838 1.00 25.07 40 LYS B C 1
ATOM 951 O O . LYS B 1 41 ? 35.636 22.496 42.714 1.00 24.16 40 LYS B O 1
ATOM 957 N N . LEU B 1 42 ? 35.538 22.166 44.934 1.00 21.74 41 LEU B N 1
ATOM 958 C CA . LEU B 1 42 ? 34.363 21.295 44.858 1.00 22.29 41 LEU B CA 1
ATOM 959 C C . LEU B 1 42 ? 33.168 22.043 44.251 1.00 22.40 41 LEU B C 1
ATOM 960 O O . LEU B 1 42 ? 32.542 21.570 43.307 1.00 21.57 41 LEU B O 1
ATOM 965 N N . SER B 1 43 ? 32.860 23.216 44.790 1.00 20.10 42 SER B N 1
ATOM 966 C CA . SER B 1 43 ? 31.834 24.071 44.206 1.00 23.35 42 SER B CA 1
ATOM 967 C C . SER B 1 43 ? 31.961 24.239 42.704 1.00 22.31 42 SER B C 1
ATOM 968 O O . SER B 1 43 ? 30.995 24.037 41.986 1.00 22.32 42 SER B O 1
ATOM 971 N N . GLU B 1 44 ? 33.137 24.594 42.217 1.00 23.67 43 GLU B N 1
ATOM 972 C CA . GLU B 1 44 ? 33.293 24.793 40.772 1.00 27.57 43 GLU B CA 1
ATOM 973 C C . GLU B 1 44 ? 33.060 23.516 39.960 1.00 22.86 43 GLU B C 1
ATOM 974 O O . GLU B 1 44 ? 32.475 23.576 38.886 1.00 20.38 43 GLU B O 1
ATOM 980 N N . ILE B 1 45 ? 33.517 22.368 40.467 1.00 21.34 44 ILE B N 1
ATOM 981 C CA . ILE B 1 45 ? 33.317 21.110 39.782 1.00 21.44 44 ILE B CA 1
ATOM 982 C C . ILE B 1 45 ? 31.826 20.792 39.732 1.00 19.76 44 ILE B C 1
ATOM 983 O O . ILE B 1 45 ? 31.319 20.375 38.703 1.00 18.45 44 ILE B O 1
ATOM 988 N N . LEU B 1 46 ? 31.117 21.021 40.833 1.00 20.79 45 LEU B N 1
ATOM 989 C CA . LEU B 1 46 ? 29.698 20.730 40.879 1.00 20.02 45 LEU B CA 1
ATOM 990 C C . LEU B 1 46 ? 28.930 21.614 39.883 1.00 21.42 45 LEU B C 1
ATOM 991 O O . LEU B 1 46 ? 28.006 21.143 39.252 1.00 20.50 45 LEU B O 1
ATOM 996 N N . GLU B 1 47 ? 29.345 22.868 39.705 1.00 22.28 46 GLU B N 1
ATOM 997 C CA . GLU B 1 47 ? 28.697 23.752 38.736 1.00 21.56 46 GLU B CA 1
ATOM 998 C C . GLU B 1 47 ? 28.981 23.286 37.324 1.00 23.45 46 GLU B C 1
ATOM 999 O O . GLU B 1 47 ? 28.097 23.305 36.462 1.00 22.53 46 GLU B O 1
ATOM 1005 N N . LYS B 1 48 ? 30.205 22.853 37.076 1.00 24.96 47 LYS B N 1
ATOM 1006 C CA . LYS B 1 48 ? 30.554 22.338 35.752 1.00 25.80 47 LYS B CA 1
ATOM 1007 C C . LYS B 1 48 ? 29.792 21.032 35.450 1.00 24.00 47 LYS B C 1
ATOM 1008 O O . LYS B 1 48 ? 29.347 20.814 34.334 1.00 22.01 47 LYS B O 1
ATOM 1014 N N . ASP B 1 49 ? 29.622 20.192 36.455 1.00 21.25 48 ASP B N 1
ATOM 1015 C CA . ASP B 1 49 ? 28.839 18.956 36.305 1.00 20.29 48 ASP B CA 1
ATOM 1016 C C . ASP B 1 49 ? 27.409 19.255 35.893 1.00 21.97 48 ASP B C 1
ATOM 1017 O O . ASP B 1 49 ? 26.794 18.480 35.200 1.00 23.96 48 ASP B O 1
ATOM 1022 N N . ARG B 1 50 ? 26.866 20.373 36.340 1.00 22.40 49 ARG B N 1
ATOM 1023 C CA . ARG B 1 50 ? 25.555 20.772 35.919 1.00 22.71 49 ARG B CA 1
ATOM 1024 C C . ARG B 1 50 ? 25.539 21.030 34.392 1.00 22.71 49 ARG B C 1
ATOM 1025 O O . ARG B 1 50 ? 24.610 20.620 33.681 1.00 21.03 49 ARG B O 1
ATOM 1030 N N . LYS B 1 51 ? 26.578 21.677 33.882 1.00 21.78 50 LYS B N 1
ATOM 1031 C CA . LYS B 1 51 ? 26.652 21.979 32.457 1.00 22.54 50 LYS B CA 1
ATOM 1032 C C . LYS B 1 51 ? 26.893 20.707 31.658 1.00 23.21 50 LYS B C 1
ATOM 1033 O O . LYS B 1 51 ? 26.342 20.540 30.566 1.00 20.43 50 LYS B O 1
ATOM 1039 N N . ARG B 1 52 ? 27.689 19.807 32.222 1.00 22.64 51 ARG B N 1
ATOM 1040 C CA . ARG B 1 52 ? 27.957 18.504 31.620 1.00 22.85 51 ARG B CA 1
ATOM 1041 C C . ARG B 1 52 ? 26.700 17.643 31.526 1.00 24.62 51 ARG B C 1
ATOM 1042 O O . ARG B 1 52 ? 26.500 16.962 30.517 1.00 24.88 51 ARG B O 1
ATOM 1050 N N . LEU B 1 53 ? 25.870 17.670 32.571 1.00 24.78 52 LEU B N 1
ATOM 1051 C CA . LEU B 1 53 ? 24.580 16.976 32.569 1.00 24.46 52 LEU B CA 1
ATOM 1052 C C . LEU B 1 53 ? 23.664 17.469 31.429 1.00 24.80 52 LEU B C 1
ATOM 1053 O O . LEU B 1 53 ? 22.994 16.671 30.790 1.00 23.80 52 LEU B O 1
ATOM 1058 N N . GLU B 1 54 ? 23.635 18.782 31.202 1.00 24.58 53 GLU B N 1
ATOM 1059 C CA . GLU B 1 54 ? 22.824 19.386 30.139 1.00 23.94 53 GLU B CA 1
ATOM 1060 C C . GLU B 1 54 ? 23.271 18.883 28.789 1.00 24.23 53 GLU B C 1
ATOM 1061 O O . GLU B 1 54 ? 22.445 18.549 27.943 1.00 22.10 53 GLU B O 1
ATOM 1064 N N . ILE B 1 55 ? 24.586 18.835 28.587 1.00 25.20 54 ILE B N 1
ATOM 1065 C CA . ILE B 1 55 ? 25.150 18.351 27.334 1.00 26.01 54 ILE B CA 1
ATOM 1066 C C . ILE B 1 55 ? 24.710 16.907 27.066 1.00 27.07 54 ILE B C 1
ATOM 1067 O O . ILE B 1 55 ? 24.254 16.586 25.960 1.00 25.90 54 ILE B O 1
ATOM 1072 N N . ILE B 1 56 ? 24.843 16.024 28.053 1.00 26.36 55 ILE B N 1
ATOM 1073 C CA . ILE B 1 56 ? 24.492 14.634 27.806 1.00 27.25 55 ILE B CA 1
ATOM 1074 C C . ILE B 1 56 ? 22.971 14.438 27.711 1.00 28.15 55 ILE B C 1
ATOM 1075 O O . ILE B 1 56 ? 22.530 13.527 27.024 1.00 30.09 55 ILE B O 1
ATOM 1080 N N . GLU B 1 57 ? 22.175 15.274 28.380 1.00 26.29 56 GLU B N 1
ATOM 1081 C CA . GLU B 1 57 ? 20.710 15.195 28.250 1.00 28.42 56 GLU B CA 1
ATOM 1082 C C . GLU B 1 57 ? 20.244 15.585 26.855 1.00 26.92 56 GLU B C 1
ATOM 1083 O O . GLU B 1 57 ? 19.356 14.959 26.307 1.00 24.26 56 GLU B O 1
ATOM 1089 N N . LYS B 1 58 ? 20.868 16.617 26.301 1.00 27.19 57 LYS B N 1
ATOM 1090 C CA . LYS B 1 58 ? 20.625 17.069 24.947 1.00 26.62 57 LYS B CA 1
ATOM 1091 C C . LYS B 1 58 ? 20.810 15.875 24.004 1.00 27.18 57 LYS B C 1
ATOM 1092 O O . LYS B 1 58 ? 19.974 15.620 23.142 1.00 25.70 57 LYS B O 1
ATOM 1095 N N . ARG B 1 59 ? 21.905 15.140 24.192 1.00 26.35 58 ARG B N 1
ATOM 1096 C CA . ARG B 1 59 ? 22.231 13.978 23.351 1.00 26.22 58 ARG B CA 1
ATOM 1097 C C . ARG B 1 59 ? 21.220 12.858 23.523 1.00 27.16 58 ARG B C 1
ATOM 1098 O O . ARG B 1 59 ? 20.763 12.306 22.519 1.00 27.77 58 ARG B O 1
ATOM 1106 N N . LYS B 1 60 ? 20.853 12.559 24.778 1.00 24.94 59 LYS B N 1
ATOM 1107 C CA . LYS B 1 60 ? 19.797 11.602 25.103 1.00 26.18 59 LYS B CA 1
ATOM 1108 C C . LYS B 1 60 ? 18.479 11.874 24.361 1.00 26.02 59 LYS B C 1
ATOM 1109 O O . LYS B 1 60 ? 17.888 10.979 23.759 1.00 23.17 59 LYS B O 1
ATOM 1115 N N . THR B 1 61 ? 18.033 13.113 24.389 1.00 26.86 60 THR B N 1
ATOM 1116 C CA . THR B 1 61 ? 16.786 13.454 23.733 1.00 28.20 60 THR B CA 1
ATOM 1117 C C . THR B 1 61 ? 16.936 13.290 22.217 1.00 26.80 60 THR B C 1
ATOM 1118 O O . THR B 1 61 ? 16.022 12.764 21.575 1.00 23.45 60 THR B O 1
ATOM 1122 N N . ALA B 1 62 ? 18.116 13.633 21.681 1.00 24.00 61 ALA B N 1
ATOM 1123 C CA . ALA B 1 62 ? 18.418 13.444 20.263 1.00 24.61 61 ALA B CA 1
ATOM 1124 C C . ALA B 1 62 ? 18.461 11.961 19.823 1.00 26.18 61 ALA B C 1
ATOM 1125 O O . ALA B 1 62 ? 18.080 11.621 18.702 1.00 25.08 61 ALA B O 1
ATOM 1127 N N . LEU B 1 63 ? 18.927 11.086 20.705 1.00 25.68 62 LEU B N 1
ATOM 1128 C CA . LEU B 1 63 ? 18.878 9.642 20.452 1.00 25.27 62 LEU B CA 1
ATOM 1129 C C . LEU B 1 63 ? 17.435 9.091 20.423 1.00 23.27 62 LEU B C 1
ATOM 1130 O O . LEU B 1 63 ? 17.099 8.240 19.586 1.00 25.72 62 LEU B O 1
ATOM 1135 N N . PHE B 1 64 ? 16.602 9.548 21.343 1.00 20.51 63 PHE B N 1
ATOM 1136 C CA . PHE B 1 64 ? 15.188 9.190 21.314 1.00 24.07 63 PHE B CA 1
ATOM 1137 C C . PHE B 1 64 ? 14.503 9.646 20.021 1.00 23.90 63 PHE B C 1
ATOM 1138 O O . PHE B 1 64 ? 13.690 8.910 19.477 1.00 21.05 63 PHE B O 1
ATOM 1146 N N . GLN B 1 65 ? 14.828 10.858 19.574 1.00 21.65 64 GLN B N 1
ATOM 1147 C CA . GLN B 1 65 ? 14.307 11.402 18.313 1.00 22.06 64 GLN B CA 1
ATOM 1148 C C . GLN B 1 65 ? 14.660 10.490 17.148 1.00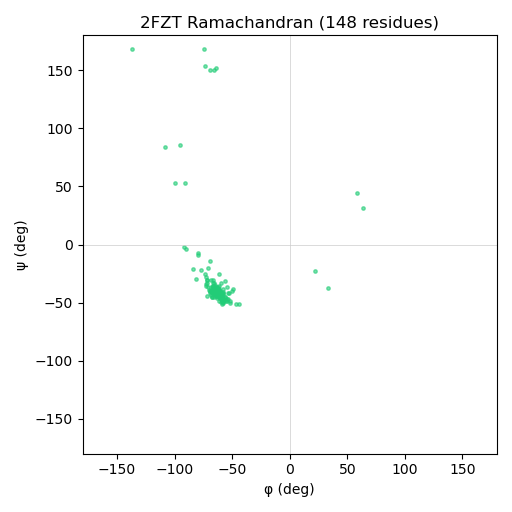 21.88 64 GLN B C 1
ATOM 1149 O O . GLN B 1 65 ? 13.793 10.169 16.315 1.00 19.70 64 GLN B O 1
ATOM 1152 N N . GLU B 1 66 ? 15.924 10.058 17.097 1.00 23.93 65 GLU B N 1
ATOM 1153 C CA . GLU B 1 66 ? 16.412 9.206 16.006 1.00 23.71 65 GLU B CA 1
ATOM 1154 C C . GLU B 1 66 ? 15.682 7.835 15.999 1.00 22.23 65 GLU B C 1
ATOM 1155 O O . GLU B 1 66 ? 15.283 7.348 14.955 1.00 20.52 65 GLU B O 1
ATOM 1161 N N . ILE B 1 67 ? 15.494 7.256 17.176 1.00 21.11 66 ILE B N 1
ATOM 1162 C CA . ILE B 1 67 ? 14.703 6.034 17.358 1.00 20.54 66 ILE B CA 1
ATOM 1163 C C . ILE B 1 67 ? 13.268 6.197 16.859 1.00 19.51 66 ILE B C 1
ATOM 1164 O O . ILE B 1 67 ? 12.704 5.298 16.246 1.00 17.17 66 ILE B O 1
ATOM 1169 N N . ASN B 1 68 ? 12.665 7.350 17.118 1.00 21.59 67 ASN B N 1
ATOM 1170 C CA . ASN B 1 68 ? 11.324 7.586 16.589 1.00 20.63 67 ASN B CA 1
ATOM 1171 C C . ASN B 1 68 ? 11.261 7.698 15.056 1.00 17.73 67 ASN B C 1
ATOM 1172 O O . ASN B 1 68 ? 10.277 7.259 14.470 1.00 15.42 67 ASN B O 1
ATOM 1177 N N . VAL B 1 69 ? 12.297 8.239 14.411 1.00 15.78 68 VAL B N 1
ATOM 1178 C CA . VAL B 1 69 ? 12.358 8.262 12.958 1.00 14.71 68 VAL B CA 1
ATOM 1179 C C . VAL B 1 69 ? 12.502 6.824 12.436 1.00 15.80 68 VAL B C 1
ATOM 1180 O O . VAL B 1 69 ? 11.874 6.444 11.447 1.00 14.34 68 VAL B O 1
ATOM 1184 N N . ILE B 1 70 ? 13.333 6.030 13.109 1.00 14.95 69 ILE B N 1
ATOM 1185 C CA . ILE B 1 70 ? 13.490 4.629 12.745 1.00 16.66 69 ILE B CA 1
ATOM 1186 C C . ILE B 1 70 ? 12.160 3.883 12.828 1.00 15.74 69 ILE B C 1
ATOM 1187 O O . ILE B 1 70 ? 11.871 3.063 11.957 1.00 14.31 69 ILE B O 1
ATOM 1192 N N . ARG B 1 71 ? 11.385 4.130 13.890 1.00 15.97 70 ARG B N 1
ATOM 1193 C CA . ARG B 1 71 ? 10.086 3.462 14.069 1.00 18.16 70 ARG B CA 1
ATOM 1194 C C . ARG B 1 71 ? 9.156 3.796 12.902 1.00 16.37 70 ARG B C 1
ATOM 1195 O O . ARG B 1 71 ? 8.397 2.937 12.431 1.00 17.75 70 ARG B O 1
ATOM 1203 N N . GLU B 1 72 ? 9.194 5.054 12.465 1.00 15.76 71 GLU B N 1
ATOM 1204 C CA . GLU B 1 72 ? 8.393 5.490 11.326 1.00 18.03 71 GLU B CA 1
ATOM 1205 C C . GLU B 1 72 ? 8.842 4.807 10.055 1.00 15.59 71 GLU B C 1
ATOM 1206 O O . GLU B 1 72 ? 8.020 4.445 9.233 1.00 12.40 71 GLU B O 1
ATOM 1212 N N . ALA B 1 73 ? 10.155 4.674 9.874 1.00 16.11 72 ALA B N 1
ATOM 1213 C CA . ALA B 1 73 ? 10.690 4.014 8.672 1.00 13.89 72 ALA B CA 1
ATOM 1214 C C . ALA B 1 73 ? 10.258 2.555 8.645 1.00 14.97 72 ALA B C 1
ATOM 1215 O O . ALA B 1 73 ? 9.850 2.058 7.612 1.00 13.05 72 ALA B O 1
ATOM 1217 N N . ARG B 1 74 ? 10.344 1.877 9.793 1.00 15.38 73 ARG B N 1
ATOM 1218 C CA . ARG B 1 74 ? 9.826 0.506 9.932 1.00 17.36 73 ARG B CA 1
ATOM 1219 C C . ARG B 1 74 ? 8.398 0.277 9.426 1.00 16.63 73 ARG B C 1
ATOM 1220 O O . ARG B 1 74 ? 8.105 -0.780 8.876 1.00 18.20 73 ARG B O 1
ATOM 1228 N N . SER B 1 75 ? 7.505 1.240 9.647 1.00 16.66 74 SER B N 1
ATOM 1229 C CA . SER B 1 75 ? 6.141 1.10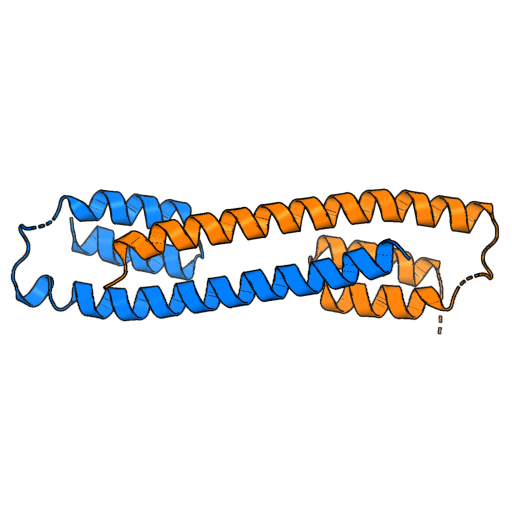6 9.190 1.00 20.92 74 SER B CA 1
ATOM 1230 C C . SER B 1 75 ? 6.072 0.817 7.690 1.00 19.05 74 SER B C 1
ATOM 1231 O O . SER B 1 75 ? 5.250 0.037 7.268 1.00 21.43 74 SER B O 1
ATOM 1234 N N . SER B 1 76 ? 6.960 1.406 6.890 1.00 20.30 75 SER B N 1
ATOM 1235 C CA . SER B 1 76 ? 7.035 1.050 5.457 1.00 19.55 75 SER B CA 1
ATOM 1236 C C . SER B 1 76 ? 7.829 -0.235 5.151 1.00 18.29 75 SER B C 1
ATOM 1237 O O . SER B 1 76 ? 7.554 -0.921 4.183 1.00 19.26 75 SER B O 1
ATOM 1240 N N . LEU B 1 77 ? 8.824 -0.569 5.952 1.00 20.17 76 LEU B N 1
ATOM 1241 C CA . LEU B 1 77 ? 9.645 -1.756 5.659 1.00 20.19 76 LEU B CA 1
ATOM 1242 C C . LEU B 1 77 ? 9.068 -3.098 6.155 1.00 22.40 76 LEU B C 1
ATOM 1243 O O . LEU B 1 77 ? 9.447 -4.166 5.648 1.00 22.55 76 LEU B O 1
ATOM 1248 N N . GLN B 1 78 ? 8.158 -3.041 7.133 1.00 24.92 77 GLN B N 1
ATOM 1249 C CA . GLN B 1 78 ? 7.677 -4.249 7.833 1.00 25.56 77 GLN B CA 1
ATOM 1250 C C . GLN B 1 78 ? 6.703 -5.124 7.027 1.00 30.39 77 GLN B C 1
ATOM 1251 O O . GLN B 1 78 ? 6.213 -4.721 5.959 1.00 29.14 77 GLN B O 1
ATOM 1257 N N . LYS B 1 79 ? 6.474 -6.327 7.572 1.00 34.91 78 LYS B N 1
ATOM 1258 C CA . LYS B 1 79 ? 5.346 -7.240 7.258 1.00 39.00 78 LYS B CA 1
ATOM 1259 C C . LYS B 1 79 ? 5.796 -8.465 6.483 1.00 40.57 78 LYS B C 1
ATOM 1260 O O . LYS B 1 79 ? 5.065 -9.076 5.691 1.00 41.49 78 LYS B O 1
#

CATH classification: 6.10.250.50